Protein AF-A0A0R3Q2J3-F1 (afdb_monomer)

Structure (mmCIF, N/CA/C/O backbone):
data_AF-A0A0R3Q2J3-F1
#
_entry.id   AF-A0A0R3Q2J3-F1
#
loop_
_atom_site.group_PDB
_atom_site.id
_atom_site.type_symbol
_atom_site.label_atom_id
_atom_site.label_alt_id
_atom_site.label_comp_id
_atom_site.label_asym_id
_atom_site.label_entity_id
_atom_site.label_seq_id
_atom_site.pdbx_PDB_ins_code
_atom_site.Cartn_x
_atom_site.Cartn_y
_atom_site.Cartn_z
_atom_site.occupancy
_atom_site.B_iso_or_equiv
_atom_site.auth_seq_id
_atom_site.auth_comp_id
_atom_site.auth_asym_id
_atom_site.auth_atom_id
_atom_site.pdbx_PDB_model_num
ATOM 1 N N . MET A 1 1 ? -1.752 -4.015 -33.781 1.00 45.50 1 MET A N 1
ATOM 2 C CA . MET A 1 1 ? -0.570 -3.135 -33.613 1.00 45.50 1 MET A CA 1
ATOM 3 C C . MET A 1 1 ? 0.779 -3.892 -33.637 1.00 45.50 1 MET A C 1
ATOM 5 O O . MET A 1 1 ? 1.732 -3.434 -33.033 1.00 45.50 1 MET A O 1
ATOM 9 N N . LYS A 1 2 ? 0.906 -5.035 -34.347 1.00 39.00 2 LYS A N 1
ATOM 10 C CA . LYS A 1 2 ? 2.147 -5.854 -34.405 1.00 39.00 2 LYS A CA 1
ATOM 11 C C . LYS A 1 2 ? 2.898 -5.801 -35.753 1.00 39.00 2 LYS A C 1
ATOM 13 O O . LYS A 1 2 ? 3.851 -6.541 -35.945 1.00 39.00 2 LYS A O 1
ATOM 18 N N . ARG A 1 3 ? 2.473 -4.953 -36.701 1.00 35.41 3 ARG A N 1
ATOM 19 C CA . ARG A 1 3 ? 3.053 -4.907 -38.062 1.00 35.41 3 ARG A CA 1
ATOM 20 C C . ARG A 1 3 ? 4.210 -3.915 -38.249 1.00 35.41 3 ARG A C 1
ATOM 22 O O . ARG A 1 3 ? 4.940 -4.073 -39.214 1.00 35.41 3 ARG A O 1
ATOM 29 N N . SER A 1 4 ? 4.409 -2.942 -37.353 1.00 43.34 4 SER A N 1
ATOM 30 C CA . SER A 1 4 ? 5.401 -1.873 -37.588 1.00 43.34 4 SER A CA 1
ATOM 31 C C . SER A 1 4 ? 6.849 -2.311 -37.337 1.00 43.34 4 SER A C 1
ATOM 33 O O . SER A 1 4 ? 7.720 -2.028 -38.151 1.00 43.34 4 SER A O 1
ATOM 35 N N . TYR A 1 5 ? 7.114 -3.061 -36.262 1.00 49.06 5 TYR A N 1
ATOM 36 C CA . TYR A 1 5 ? 8.485 -3.436 -35.879 1.00 49.06 5 TYR A CA 1
ATOM 37 C C . TYR A 1 5 ? 9.162 -4.377 -36.886 1.00 49.06 5 TYR A C 1
ATOM 39 O O . TYR A 1 5 ? 10.339 -4.220 -37.185 1.00 49.06 5 TYR A O 1
ATOM 47 N N . HIS A 1 6 ? 8.402 -5.298 -37.485 1.00 44.41 6 HIS A N 1
ATOM 48 C CA . HIS A 1 6 ? 8.947 -6.259 -38.447 1.00 44.41 6 HIS A CA 1
ATOM 49 C C . HIS A 1 6 ? 9.329 -5.617 -39.792 1.00 44.41 6 HIS A C 1
ATOM 51 O O . HIS A 1 6 ? 10.211 -6.117 -40.480 1.00 44.41 6 HIS A O 1
ATOM 57 N N . SER A 1 7 ? 8.702 -4.498 -40.174 1.00 49.00 7 SER A N 1
ATOM 58 C CA . SER A 1 7 ? 9.074 -3.772 -41.395 1.00 49.00 7 SER A CA 1
ATOM 59 C C . SER A 1 7 ? 10.344 -2.937 -41.215 1.00 49.00 7 SER A C 1
ATOM 61 O O . SER A 1 7 ? 11.139 -2.866 -42.146 1.00 49.00 7 SER A O 1
ATOM 63 N N . HIS A 1 8 ? 10.582 -2.351 -40.037 1.00 54.22 8 HIS A N 1
ATOM 64 C CA . HIS A 1 8 ? 11.779 -1.534 -39.797 1.00 54.22 8 HIS A CA 1
ATOM 65 C C . HIS A 1 8 ? 13.078 -2.356 -39.747 1.00 54.22 8 HIS A C 1
ATOM 67 O O . HIS A 1 8 ? 14.076 -1.909 -40.309 1.00 54.22 8 HIS A O 1
ATOM 73 N N . ASP A 1 9 ? 13.065 -3.565 -39.173 1.00 57.84 9 ASP A N 1
ATOM 74 C CA . ASP A 1 9 ? 14.238 -4.459 -39.183 1.00 57.84 9 ASP A CA 1
ATOM 75 C C . ASP A 1 9 ? 14.589 -4.940 -40.600 1.00 57.84 9 ASP A C 1
ATOM 77 O O . ASP A 1 9 ? 15.758 -4.963 -40.980 1.00 57.84 9 ASP A O 1
ATOM 81 N N . VAL A 1 10 ? 13.584 -5.251 -41.430 1.00 61.72 10 VAL A N 1
ATOM 82 C CA . VAL A 1 10 ? 13.810 -5.621 -42.839 1.00 61.72 10 VAL A CA 1
ATOM 83 C C . VAL A 1 10 ? 14.420 -4.451 -43.614 1.00 61.72 10 VAL A C 1
ATOM 85 O O . VAL A 1 10 ? 15.360 -4.645 -44.381 1.00 61.72 10 VAL A O 1
ATOM 88 N N . PHE A 1 11 ? 13.941 -3.225 -43.383 1.00 64.12 11 PHE A N 1
ATOM 89 C CA . PHE A 1 11 ? 14.524 -2.029 -43.994 1.00 64.12 11 PHE A CA 1
ATOM 90 C C . PHE A 1 11 ? 15.962 -1.769 -43.524 1.00 64.12 11 PHE A C 1
ATOM 92 O O . PHE A 1 11 ? 16.795 -1.411 -44.354 1.00 64.12 11 PHE A O 1
ATOM 99 N N . ALA A 1 12 ? 16.274 -1.983 -42.242 1.00 66.44 12 ALA A N 1
ATOM 100 C CA . ALA A 1 12 ? 17.618 -1.802 -41.692 1.00 66.44 12 ALA A CA 1
ATOM 101 C C . ALA A 1 12 ? 18.628 -2.798 -42.284 1.00 66.44 12 ALA A C 1
ATOM 103 O O . ALA A 1 12 ? 19.694 -2.384 -42.735 1.00 66.44 12 ALA A O 1
ATOM 104 N N . VAL A 1 13 ? 18.263 -4.083 -42.380 1.00 70.62 13 VAL A N 1
ATOM 105 C CA . VAL A 1 13 ? 19.108 -5.123 -42.996 1.00 70.62 13 VAL A CA 1
ATOM 106 C C . VAL A 1 13 ? 19.331 -4.844 -44.486 1.00 70.62 13 VAL A C 1
ATOM 108 O O . VAL A 1 13 ? 20.448 -4.968 -44.987 1.00 70.62 13 VAL A O 1
ATOM 111 N N . VAL A 1 14 ? 18.297 -4.401 -45.210 1.00 76.06 14 VAL A N 1
ATOM 112 C CA . VAL A 1 14 ? 18.428 -3.991 -46.621 1.00 76.06 14 VAL A CA 1
ATOM 113 C C . VAL A 1 14 ? 19.358 -2.780 -46.768 1.00 76.06 14 VAL A C 1
ATOM 115 O O . VAL A 1 14 ? 20.135 -2.717 -47.722 1.00 76.06 14 VAL A O 1
ATOM 118 N N . TYR A 1 15 ? 19.320 -1.835 -45.824 1.00 76.69 15 TYR A N 1
ATOM 119 C CA . TYR A 1 15 ? 20.197 -0.662 -45.821 1.00 76.69 15 TYR A CA 1
ATOM 120 C C . TYR A 1 15 ? 21.656 -1.016 -45.497 1.00 76.69 15 TYR A C 1
ATOM 122 O O . TYR A 1 15 ? 22.560 -0.506 -46.156 1.00 76.69 15 TYR A O 1
ATOM 130 N N . GLU A 1 16 ? 21.894 -1.928 -44.548 1.00 76.62 16 GLU A N 1
ATOM 131 C CA . GLU A 1 16 ? 23.229 -2.464 -44.238 1.00 76.62 16 GLU A CA 1
ATOM 132 C C . GLU A 1 16 ? 23.839 -3.166 -45.453 1.00 76.62 16 GLU A C 1
ATOM 134 O O . GLU A 1 16 ? 24.967 -2.869 -45.844 1.00 76.62 16 GLU A O 1
ATOM 139 N N . LEU A 1 17 ? 23.072 -4.038 -46.113 1.00 82.25 17 LEU A N 1
ATOM 140 C CA . LEU A 1 17 ? 23.510 -4.730 -47.327 1.00 82.25 17 LEU A CA 1
ATOM 141 C C . LEU A 1 17 ? 23.799 -3.757 -48.475 1.00 82.25 17 LEU A C 1
ATOM 143 O O . LEU A 1 17 ? 24.757 -3.949 -49.227 1.00 82.25 17 LEU A O 1
ATOM 147 N N . ARG A 1 18 ? 23.005 -2.688 -48.599 1.00 83.25 18 ARG A N 1
ATOM 148 C CA . ARG A 1 18 ? 23.238 -1.626 -49.582 1.00 83.25 18 ARG A CA 1
ATOM 149 C C . ARG A 1 18 ? 24.525 -0.859 -49.286 1.00 83.25 18 ARG A C 1
ATOM 151 O O . ARG A 1 18 ? 25.317 -0.660 -50.198 1.00 83.25 18 ARG A O 1
ATOM 158 N N . LEU A 1 19 ? 24.777 -0.507 -48.027 1.00 84.19 19 LEU A N 1
ATOM 159 C CA . LEU A 1 19 ? 26.005 0.178 -47.623 1.00 84.19 19 LEU A CA 1
ATOM 160 C C . LEU A 1 19 ? 27.244 -0.698 -47.865 1.00 84.19 19 LEU A C 1
ATOM 162 O O . LEU A 1 19 ? 28.257 -0.204 -48.356 1.00 84.19 19 LEU A O 1
ATOM 166 N N . ILE A 1 20 ? 27.155 -2.002 -47.578 1.00 85.88 20 ILE A N 1
ATOM 167 C CA . ILE A 1 20 ? 28.218 -2.980 -47.859 1.00 85.88 20 ILE A CA 1
ATOM 168 C C . ILE A 1 20 ? 28.486 -3.065 -49.367 1.00 85.88 20 ILE A C 1
ATOM 170 O O . ILE A 1 20 ? 29.644 -3.051 -49.783 1.00 85.88 20 ILE A O 1
ATOM 174 N N . ARG A 1 21 ? 27.430 -3.092 -50.190 1.00 85.94 21 ARG A N 1
ATOM 175 C CA . ARG A 1 21 ? 27.533 -3.093 -51.655 1.00 85.94 21 ARG A CA 1
ATOM 176 C C . ARG A 1 21 ? 28.184 -1.816 -52.187 1.00 85.94 21 ARG A C 1
ATOM 178 O O . ARG A 1 21 ? 29.100 -1.908 -52.998 1.00 85.94 21 ARG A O 1
ATOM 185 N N . ASP A 1 22 ? 27.757 -0.652 -51.710 1.00 84.44 22 ASP A N 1
ATOM 186 C CA . ASP A 1 22 ? 28.301 0.647 -52.126 1.00 84.44 22 ASP A CA 1
ATOM 187 C C . ASP A 1 22 ? 29.772 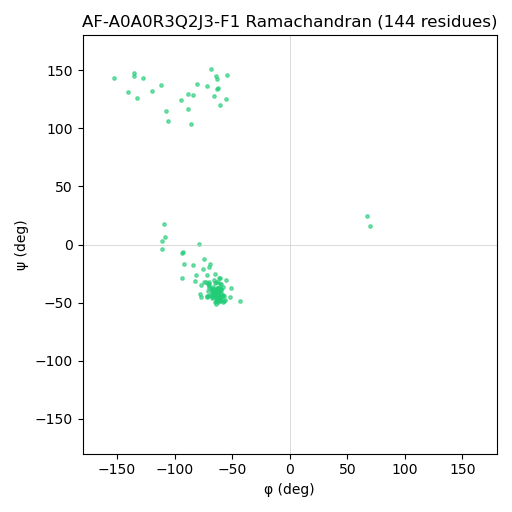0.794 -51.684 1.00 84.44 22 ASP A C 1
ATOM 189 O O . ASP A 1 22 ? 30.601 1.380 -52.380 1.00 84.44 22 ASP A O 1
ATOM 193 N N . CYS A 1 23 ? 30.145 0.170 -5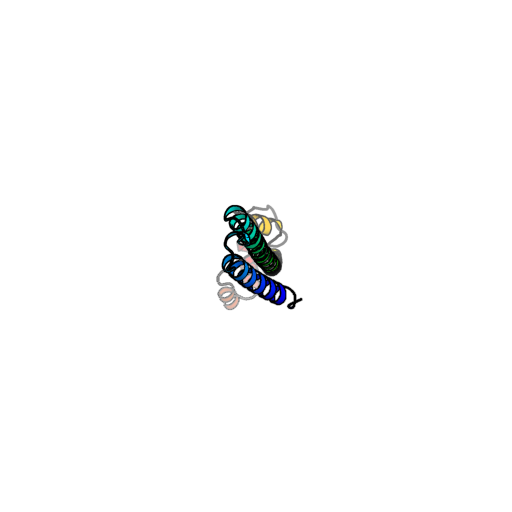0.563 1.00 86.06 23 CYS A N 1
ATOM 194 C CA . CYS A 1 23 ? 31.533 0.060 -50.126 1.00 86.06 23 CYS A CA 1
ATOM 195 C C . CYS A 1 23 ? 32.359 -0.963 -50.926 1.00 86.06 23 CYS A C 1
ATOM 197 O O . CYS A 1 23 ? 33.579 -0.951 -50.786 1.00 86.06 23 CYS A O 1
ATOM 199 N N . TRP A 1 24 ? 31.773 -1.837 -51.746 1.00 89.56 24 TRP A N 1
ATOM 200 C CA . TRP A 1 24 ? 32.486 -2.863 -52.531 1.00 89.56 24 TRP A CA 1
ATOM 201 C C . TRP A 1 24 ? 32.501 -2.558 -54.044 1.00 89.56 24 TRP A C 1
ATOM 203 O O . TRP A 1 24 ? 32.758 -3.431 -54.864 1.00 89.56 24 TRP A O 1
ATOM 213 N N . VAL A 1 25 ? 32.231 -1.319 -54.458 1.00 89.25 25 VAL A N 1
ATOM 214 C CA . VAL A 1 25 ? 32.249 -0.947 -55.884 1.00 8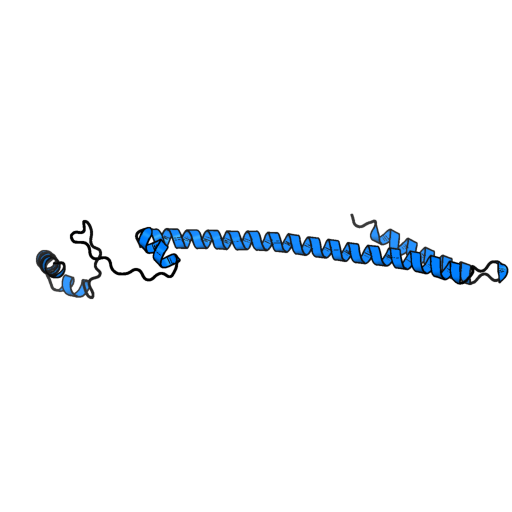9.25 25 VAL A CA 1
ATOM 215 C C . VAL A 1 25 ? 33.659 -1.104 -56.481 1.00 89.25 25 VAL A C 1
ATOM 217 O O . VAL A 1 25 ? 34.643 -0.664 -55.888 1.00 89.25 25 VAL A O 1
ATOM 220 N N . GLU A 1 26 ? 33.760 -1.720 -57.669 1.00 83.12 26 GLU A N 1
ATOM 221 C CA . GLU A 1 26 ? 35.037 -2.019 -58.351 1.00 83.12 26 GLU A CA 1
ATOM 222 C C . GLU A 1 26 ? 35.853 -0.764 -58.689 1.00 83.12 26 GLU A C 1
ATOM 224 O O . GLU A 1 26 ? 37.082 -0.804 -58.747 1.00 83.12 26 GLU A O 1
ATOM 229 N N . ARG A 1 27 ? 35.173 0.366 -58.903 1.00 85.44 27 ARG A N 1
ATOM 230 C CA . ARG A 1 27 ? 35.788 1.663 -59.188 1.00 85.44 27 ARG A CA 1
ATOM 231 C C . ARG A 1 27 ? 36.089 2.412 -57.885 1.00 85.44 27 ARG A C 1
ATOM 233 O O . ARG A 1 27 ? 35.151 2.835 -57.207 1.00 85.44 27 ARG A O 1
ATOM 240 N N . PRO A 1 28 ? 37.367 2.687 -57.558 1.00 81.06 28 PRO A N 1
ATOM 241 C CA . PRO A 1 28 ? 37.733 3.355 -56.305 1.00 81.06 28 PRO A CA 1
ATOM 242 C C . PRO A 1 28 ? 37.137 4.758 -56.135 1.00 81.06 28 PRO A C 1
ATOM 244 O O . PRO A 1 28 ? 36.899 5.187 -55.011 1.00 81.06 28 PRO A O 1
ATOM 247 N N . SER A 1 29 ? 36.888 5.467 -57.238 1.00 82.56 29 SER A N 1
ATOM 248 C CA . SER A 1 29 ? 36.322 6.822 -57.250 1.00 82.56 29 SER A CA 1
ATOM 249 C C . SER A 1 29 ? 34.824 6.872 -56.946 1.00 82.56 29 SER A C 1
ATOM 251 O O . SER A 1 29 ? 34.317 7.926 -56.583 1.00 82.56 29 SER A O 1
ATOM 253 N N . GLU A 1 30 ? 34.113 5.758 -57.120 1.00 84.12 30 GLU A N 1
ATOM 254 C CA . GLU A 1 30 ? 32.668 5.654 -56.875 1.00 84.12 30 GLU A CA 1
ATOM 255 C C . GLU A 1 30 ? 32.364 5.172 -55.446 1.00 84.12 30 GLU A C 1
ATOM 257 O O . GLU A 1 30 ? 31.212 5.168 -55.014 1.00 84.12 30 GLU A O 1
ATOM 262 N N . ARG A 1 31 ? 33.403 4.797 -54.687 1.00 88.12 31 ARG A N 1
ATOM 263 C CA . ARG A 1 31 ? 33.284 4.359 -53.297 1.00 88.12 31 ARG A CA 1
ATOM 264 C C . ARG A 1 31 ? 32.946 5.550 -52.389 1.00 88.12 31 ARG A C 1
ATOM 266 O O . ARG A 1 31 ? 33.594 6.593 -52.488 1.00 88.12 31 ARG A O 1
ATOM 273 N N . PRO A 1 32 ? 32.003 5.407 -51.443 1.00 85.44 32 PRO A N 1
ATOM 274 C CA . PRO A 1 32 ? 31.730 6.454 -50.471 1.00 85.44 32 PRO A CA 1
ATOM 275 C C . PRO A 1 32 ? 32.952 6.719 -49.582 1.00 85.44 32 PRO A C 1
ATOM 277 O O . PRO A 1 32 ? 33.660 5.804 -49.154 1.00 85.44 32 PRO A O 1
ATOM 280 N N . THR A 1 33 ? 33.177 7.991 -49.254 1.00 88.06 33 THR A N 1
ATOM 281 C CA . THR A 1 33 ? 34.234 8.398 -48.323 1.00 88.06 33 THR A CA 1
ATOM 282 C C . THR A 1 33 ? 33.960 7.846 -46.924 1.00 88.06 33 THR A C 1
ATOM 284 O O . THR A 1 33 ? 32.820 7.835 -46.458 1.00 88.06 33 THR A O 1
ATOM 287 N N . ILE A 1 34 ? 35.013 7.476 -46.189 1.00 85.38 34 ILE A N 1
ATOM 288 C CA . ILE A 1 34 ? 34.903 6.914 -44.831 1.00 85.38 34 ILE A CA 1
ATOM 289 C C . ILE A 1 34 ? 34.115 7.804 -43.851 1.00 85.38 34 ILE A C 1
ATOM 291 O O . ILE A 1 34 ? 33.452 7.298 -42.949 1.00 85.38 34 ILE A O 1
ATOM 295 N N . GLY A 1 35 ? 34.146 9.129 -44.037 1.00 86.75 35 GLY A N 1
ATOM 296 C CA . GLY A 1 35 ? 33.339 10.073 -43.259 1.00 86.75 35 GLY A CA 1
ATOM 297 C C . GLY A 1 35 ? 31.835 9.931 -43.516 1.00 86.75 35 GLY A C 1
ATOM 298 O O . GLY A 1 35 ? 31.055 9.944 -42.567 1.00 86.75 35 GLY A O 1
ATOM 299 N N . ALA A 1 36 ? 31.436 9.715 -44.774 1.00 83.75 36 ALA A N 1
ATOM 300 C CA . ALA A 1 36 ? 30.042 9.483 -45.146 1.00 83.75 36 ALA A CA 1
ATOM 301 C C . ALA A 1 36 ? 29.544 8.150 -44.574 1.00 83.75 36 ALA A C 1
ATOM 303 O O . ALA A 1 36 ? 28.493 8.115 -43.943 1.00 83.75 36 ALA A O 1
ATOM 304 N N . VAL A 1 37 ? 30.346 7.082 -44.690 1.00 86.69 37 VAL A N 1
ATOM 305 C CA . VAL A 1 37 ? 30.032 5.760 -44.114 1.00 86.69 37 VAL A CA 1
ATOM 306 C C . VAL A 1 37 ? 29.849 5.844 -42.596 1.00 86.69 37 VAL A C 1
ATOM 308 O O . VAL A 1 37 ? 28.883 5.305 -42.064 1.00 86.69 37 VAL A O 1
ATOM 311 N N . LYS A 1 38 ? 30.729 6.569 -41.890 1.00 86.00 38 LYS A N 1
ATOM 312 C CA . LYS A 1 38 ? 30.593 6.791 -40.441 1.00 86.00 38 LYS A CA 1
ATOM 313 C C . LYS A 1 38 ? 29.328 7.569 -40.081 1.00 86.00 38 LYS A C 1
ATOM 315 O O . LYS A 1 38 ? 28.707 7.238 -39.078 1.00 86.00 38 LYS A O 1
ATOM 320 N N . SER A 1 39 ? 28.951 8.574 -40.873 1.00 84.62 39 SER A N 1
ATOM 321 C CA . SER A 1 39 ? 27.704 9.320 -40.658 1.00 84.62 39 SER A CA 1
ATOM 322 C C . SER A 1 39 ? 26.487 8.414 -40.839 1.00 84.62 39 SER A C 1
ATOM 324 O O . SER A 1 39 ? 25.689 8.281 -39.921 1.00 84.62 39 SER A O 1
ATOM 326 N N . LEU A 1 40 ? 26.416 7.697 -41.964 1.00 81.62 40 LEU A N 1
ATOM 327 C CA . LEU A 1 40 ? 25.338 6.756 -42.284 1.00 81.62 40 LEU A CA 1
ATOM 328 C C . LEU A 1 40 ? 25.181 5.669 -41.207 1.00 81.62 40 LEU A C 1
ATOM 330 O O . LEU A 1 40 ? 24.073 5.382 -40.759 1.00 81.62 40 LEU A O 1
ATOM 334 N N . MET A 1 41 ? 26.294 5.102 -40.735 1.00 81.31 41 MET A N 1
ATOM 335 C CA . MET A 1 41 ? 26.287 4.080 -39.686 1.00 81.31 41 MET A CA 1
ATOM 336 C C . MET A 1 41 ? 25.899 4.648 -38.313 1.00 81.31 41 MET A C 1
ATOM 338 O O . MET A 1 41 ? 25.280 3.951 -37.505 1.00 81.31 41 MET A O 1
ATOM 342 N N . LYS A 1 42 ? 26.246 5.908 -38.029 1.00 81.81 42 LYS A N 1
ATOM 343 C CA . LYS A 1 42 ? 25.835 6.603 -36.804 1.00 81.81 42 LYS A CA 1
ATOM 344 C C . LYS A 1 42 ? 24.330 6.858 -36.805 1.00 81.81 42 LYS A C 1
ATOM 346 O O . LYS A 1 42 ? 23.676 6.526 -35.822 1.00 81.81 42 LYS A O 1
ATOM 351 N N . ASP A 1 43 ? 23.786 7.345 -37.915 1.00 76.19 43 ASP A N 1
ATOM 352 C CA . ASP A 1 43 ? 22.356 7.632 -38.063 1.00 76.19 43 ASP A CA 1
ATOM 353 C C . ASP A 1 43 ? 21.509 6.356 -37.897 1.00 76.19 43 ASP A C 1
ATOM 355 O O . ASP A 1 43 ? 20.495 6.354 -37.195 1.00 76.19 43 ASP A O 1
ATOM 359 N N . MET A 1 44 ? 21.980 5.231 -38.445 1.00 71.88 44 MET A N 1
ATOM 360 C CA . MET A 1 44 ? 21.348 3.917 -38.270 1.00 71.88 44 MET A CA 1
ATOM 361 C C . MET A 1 44 ? 21.392 3.413 -36.818 1.00 71.88 44 MET A C 1
ATOM 363 O O . MET A 1 44 ? 20.394 2.900 -36.308 1.00 71.88 44 MET A O 1
ATOM 367 N N . ASN A 1 45 ? 22.524 3.571 -36.127 1.00 72.44 45 ASN A N 1
ATOM 368 C CA . ASN A 1 45 ? 22.656 3.143 -34.731 1.00 72.44 45 ASN A CA 1
ATOM 369 C C . ASN A 1 45 ? 21.844 4.022 -33.767 1.00 72.44 45 ASN A C 1
ATOM 371 O O . ASN A 1 45 ? 21.267 3.500 -32.814 1.00 72.44 45 ASN A O 1
ATOM 375 N N . THR A 1 46 ? 21.737 5.327 -34.026 1.00 74.19 46 THR A N 1
ATOM 376 C CA . THR A 1 46 ? 20.890 6.242 -33.245 1.00 74.19 46 THR A CA 1
ATOM 377 C C . THR A 1 46 ? 19.401 5.925 -33.413 1.00 74.19 46 THR A C 1
ATOM 379 O O . THR A 1 46 ? 18.650 5.927 -32.438 1.00 74.19 46 THR A O 1
ATOM 382 N N . ALA A 1 47 ? 18.957 5.566 -34.620 1.00 66.88 47 ALA A N 1
ATOM 383 C CA . ALA A 1 47 ? 17.584 5.103 -34.821 1.00 66.88 47 ALA A CA 1
ATOM 384 C C . ALA A 1 47 ? 17.294 3.809 -34.033 1.00 66.88 47 ALA A C 1
ATOM 386 O O . ALA A 1 47 ? 16.218 3.655 -33.455 1.00 66.88 47 ALA A O 1
ATOM 387 N N . ARG A 1 48 ? 18.265 2.891 -33.945 1.00 68.31 48 ARG A N 1
ATOM 388 C CA . ARG A 1 48 ? 18.140 1.656 -33.156 1.00 68.31 48 ARG A CA 1
ATOM 389 C C . ARG A 1 48 ? 18.087 1.919 -31.646 1.00 68.31 48 ARG A C 1
ATOM 391 O O . ARG A 1 48 ? 17.305 1.266 -30.958 1.00 68.31 48 ARG A O 1
ATOM 398 N N . SER A 1 49 ? 18.867 2.878 -31.132 1.00 68.38 49 SER A N 1
ATOM 399 C CA . SER A 1 49 ? 18.856 3.226 -29.703 1.00 68.38 49 SER A CA 1
ATOM 400 C C . SER A 1 49 ? 17.532 3.843 -29.257 1.00 68.38 49 SER A C 1
ATOM 402 O O . SER A 1 49 ? 17.050 3.506 -28.179 1.00 68.38 49 SER A O 1
ATOM 404 N N . ASN A 1 50 ? 16.911 4.685 -30.088 1.00 68.00 50 ASN A N 1
ATOM 405 C CA . ASN A 1 50 ? 15.625 5.306 -29.752 1.00 68.00 50 ASN A CA 1
ATOM 406 C C . ASN A 1 50 ? 14.511 4.257 -29.594 1.00 68.00 50 ASN A C 1
ATOM 408 O O . ASN A 1 50 ? 13.786 4.274 -28.607 1.00 68.00 50 ASN A O 1
ATOM 412 N N . ASN A 1 51 ? 14.464 3.256 -30.477 1.00 77.56 51 ASN A N 1
ATOM 413 C CA . ASN A 1 51 ? 13.481 2.170 -30.390 1.00 77.56 51 ASN A CA 1
ATOM 414 C C . ASN A 1 51 ? 13.626 1.301 -29.124 1.00 77.56 51 ASN A C 1
ATOM 416 O O . ASN A 1 51 ? 12.631 0.787 -28.612 1.00 77.56 51 ASN A O 1
ATOM 420 N N . LEU A 1 52 ? 14.852 1.117 -28.615 1.00 83.75 52 LEU A N 1
ATOM 421 C CA . LEU A 1 52 ? 15.088 0.376 -27.372 1.00 83.75 52 LEU A CA 1
ATOM 422 C C . LEU A 1 52 ? 14.614 1.167 -26.151 1.00 83.75 52 LEU A C 1
ATOM 424 O O . LEU A 1 52 ? 13.965 0.601 -25.274 1.00 83.75 52 LEU A O 1
ATOM 428 N N . ILE A 1 53 ? 14.937 2.460 -26.093 1.00 86.56 53 ILE A N 1
ATOM 429 C CA . ILE A 1 53 ? 14.520 3.319 -24.983 1.00 86.56 53 ILE A CA 1
ATOM 430 C C . ILE A 1 53 ? 12.996 3.425 -24.936 1.00 86.56 53 ILE A C 1
ATOM 432 O O . ILE A 1 53 ? 12.430 3.262 -23.860 1.00 86.56 53 ILE A O 1
ATOM 436 N N . ASP A 1 54 ? 12.328 3.566 -26.082 1.00 84.06 54 ASP A N 1
ATOM 437 C CA . ASP A 1 54 ? 10.862 3.584 -26.155 1.00 84.06 54 ASP A CA 1
ATOM 438 C C . ASP A 1 54 ? 10.239 2.258 -25.691 1.00 84.06 54 ASP A C 1
ATOM 440 O O . ASP A 1 54 ? 9.229 2.250 -24.985 1.00 84.06 54 ASP A O 1
ATOM 444 N N . TYR A 1 55 ? 10.854 1.120 -26.037 1.00 87.62 55 TYR A N 1
ATOM 445 C CA . TYR A 1 55 ? 10.413 -0.189 -25.551 1.00 87.62 55 TYR A CA 1
ATOM 446 C C . TYR A 1 55 ? 10.547 -0.304 -24.030 1.00 87.62 55 TYR A C 1
ATOM 448 O O . TYR A 1 55 ? 9.600 -0.718 -23.361 1.00 87.62 55 TYR A O 1
ATOM 456 N N . VAL A 1 56 ? 11.703 0.078 -23.478 1.00 91.94 56 VAL A N 1
ATOM 457 C CA . VAL A 1 56 ? 11.944 0.052 -22.029 1.00 91.94 56 VAL A CA 1
ATOM 458 C C . VAL A 1 56 ? 11.005 1.020 -21.315 1.00 91.94 56 VAL A C 1
ATOM 460 O O . VAL A 1 56 ? 10.453 0.663 -20.280 1.00 91.94 56 VAL A O 1
ATOM 463 N N . PHE A 1 57 ? 10.755 2.200 -21.879 1.00 91.69 57 PHE A N 1
ATOM 464 C CA . PHE A 1 57 ? 9.820 3.172 -21.325 1.00 91.69 57 PHE A CA 1
ATOM 465 C C . PHE A 1 57 ? 8.395 2.617 -21.287 1.00 91.69 57 PHE A C 1
ATOM 467 O O . PHE A 1 57 ? 7.772 2.601 -20.230 1.00 91.69 57 PHE A O 1
ATOM 474 N N . ASN A 1 58 ? 7.906 2.063 -22.400 1.00 88.81 58 ASN A N 1
ATOM 475 C CA . ASN A 1 58 ? 6.572 1.470 -22.443 1.00 88.81 58 ASN A CA 1
ATOM 476 C C . ASN A 1 58 ? 6.449 0.239 -21.534 1.00 88.81 58 ASN A C 1
ATOM 478 O O . ASN A 1 58 ? 5.390 -0.023 -20.968 1.00 88.81 58 ASN A O 1
ATOM 482 N N . MET A 1 59 ? 7.529 -0.524 -21.381 1.00 91.12 59 MET A N 1
ATOM 483 C CA . MET A 1 59 ? 7.591 -1.629 -20.436 1.00 91.12 59 MET A CA 1
ATOM 484 C C . MET A 1 59 ? 7.476 -1.120 -18.991 1.00 91.12 59 MET A C 1
ATOM 486 O O . MET A 1 59 ? 6.656 -1.636 -18.237 1.00 91.12 59 MET A O 1
ATOM 490 N N . LEU A 1 60 ? 8.259 -0.105 -18.611 1.00 95.62 60 LEU A N 1
ATOM 491 C CA . LEU A 1 60 ? 8.231 0.493 -17.273 1.00 95.62 60 LEU A CA 1
ATOM 492 C C . LEU A 1 60 ? 6.873 1.117 -16.950 1.00 95.62 60 LEU A C 1
ATOM 494 O O . LEU A 1 60 ? 6.361 0.913 -15.857 1.00 95.62 60 LEU A O 1
ATOM 498 N N . GLU A 1 61 ? 6.270 1.814 -17.908 1.00 92.94 61 GLU A N 1
ATOM 499 C CA . GLU A 1 61 ? 4.943 2.417 -17.774 1.00 92.94 61 GLU A CA 1
ATOM 500 C C . GLU A 1 61 ? 3.868 1.358 -17.493 1.00 92.94 61 GLU A C 1
ATOM 502 O O . GLU A 1 61 ? 3.061 1.511 -16.576 1.00 92.94 61 GLU A O 1
ATOM 507 N N . ARG A 1 62 ? 3.899 0.226 -18.209 1.00 92.50 62 ARG A N 1
ATOM 508 C CA . ARG A 1 62 ? 2.982 -0.894 -17.947 1.00 92.50 62 ARG A CA 1
ATOM 509 C C . ARG A 1 62 ? 3.208 -1.528 -16.581 1.00 92.50 62 ARG A C 1
ATOM 511 O O . ARG A 1 62 ? 2.234 -1.861 -15.910 1.00 92.50 62 ARG A O 1
ATOM 518 N N . TYR A 1 63 ? 4.465 -1.710 -16.175 1.00 93.81 63 TYR A N 1
ATOM 519 C CA . TYR A 1 63 ? 4.770 -2.244 -14.847 1.00 93.81 63 TYR A CA 1
ATOM 520 C C . TYR A 1 63 ? 4.287 -1.301 -13.744 1.00 93.81 63 TYR A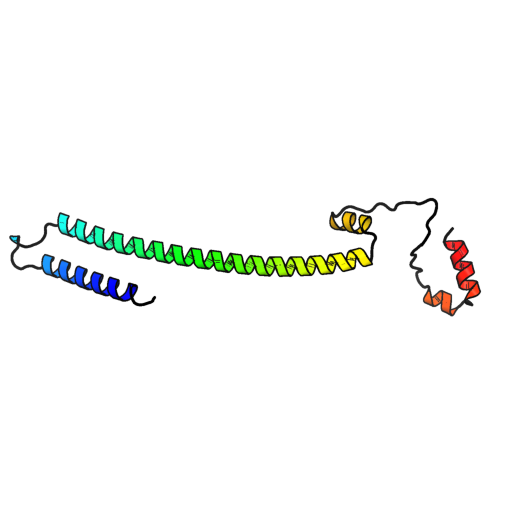 C 1
ATOM 522 O O . TYR A 1 63 ? 3.664 -1.774 -12.800 1.00 93.81 63 TYR A O 1
ATOM 530 N N . ALA A 1 64 ? 4.512 0.008 -13.886 1.00 94.38 64 ALA A N 1
ATOM 531 C CA . ALA A 1 64 ? 4.036 1.011 -12.937 1.00 94.38 64 ALA A CA 1
ATOM 532 C C . ALA A 1 64 ? 2.505 0.994 -12.826 1.00 94.38 64 ALA A C 1
ATOM 534 O O . ALA A 1 64 ? 1.982 0.867 -11.726 1.00 94.38 64 ALA A O 1
ATOM 535 N N . SER A 1 65 ? 1.794 1.001 -13.958 1.00 94.31 65 SER A N 1
ATOM 536 C CA . SER A 1 65 ? 0.327 0.942 -13.980 1.00 94.31 65 SER A CA 1
ATOM 537 C C . SER A 1 65 ? -0.225 -0.340 -13.351 1.00 94.31 65 SER A C 1
ATOM 539 O O . SER A 1 65 ? -1.154 -0.276 -12.554 1.00 94.31 65 SER A O 1
ATOM 541 N N . THR A 1 66 ? 0.357 -1.501 -13.666 1.00 94.00 66 THR A N 1
ATOM 542 C CA . THR A 1 66 ? -0.087 -2.781 -13.082 1.00 94.00 66 THR A CA 1
ATOM 543 C C . THR A 1 66 ? 0.144 -2.805 -11.569 1.00 94.00 66 THR A C 1
ATOM 545 O O . THR A 1 66 ? -0.706 -3.269 -10.814 1.00 94.00 66 THR A O 1
ATOM 548 N N . LEU A 1 67 ? 1.291 -2.288 -11.120 1.00 94.56 67 LEU A N 1
ATOM 549 C CA . LEU A 1 67 ? 1.632 -2.224 -9.703 1.00 94.56 67 LEU A CA 1
ATOM 550 C C . LEU A 1 67 ? 0.704 -1.271 -8.941 1.00 94.56 67 LEU A C 1
ATOM 552 O O . LEU A 1 67 ? 0.290 -1.582 -7.829 1.00 94.56 67 LEU A O 1
ATOM 556 N N . GLU A 1 68 ? 0.361 -0.124 -9.528 1.00 94.69 68 GLU A N 1
ATOM 557 C CA . GLU A 1 68 ? -0.605 0.810 -8.946 1.00 94.69 68 GLU A CA 1
ATOM 558 C C . GLU A 1 68 ? -1.981 0.161 -8.770 1.00 94.69 68 GLU A C 1
ATOM 560 O O . GLU A 1 68 ? -2.568 0.269 -7.694 1.00 94.69 68 GLU A O 1
ATOM 565 N N . GLU A 1 69 ? -2.473 -0.564 -9.778 1.00 95.19 69 GLU A N 1
ATOM 566 C CA . GLU A 1 69 ? -3.734 -1.311 -9.678 1.00 95.19 69 GLU A CA 1
ATOM 567 C C . GLU A 1 69 ? -3.691 -2.356 -8.553 1.00 95.19 69 GLU A C 1
ATOM 569 O O . GLU A 1 69 ? -4.619 -2.442 -7.744 1.00 95.19 69 GLU A O 1
ATOM 574 N N . GLU A 1 70 ? -2.594 -3.110 -8.449 1.00 94.56 70 GLU A N 1
ATOM 575 C CA . GLU A 1 70 ? -2.410 -4.100 -7.386 1.00 94.56 70 GLU A CA 1
ATOM 576 C C . GLU A 1 70 ? -2.393 -3.443 -5.998 1.00 94.56 70 GLU A C 1
ATOM 578 O O . GLU A 1 70 ? -3.067 -3.912 -5.078 1.00 94.56 70 GLU A O 1
ATOM 583 N N . LEU A 1 71 ? -1.688 -2.319 -5.835 1.00 95.38 71 LEU A N 1
ATOM 584 C CA . LEU A 1 71 ? -1.674 -1.575 -4.575 1.00 95.38 71 LEU A CA 1
ATOM 585 C C . LEU A 1 71 ? -3.059 -1.047 -4.196 1.00 95.38 71 LEU A C 1
ATOM 587 O O . LEU A 1 71 ? -3.415 -1.084 -3.015 1.00 95.38 71 LEU A O 1
ATOM 591 N N . VAL A 1 72 ? -3.847 -0.572 -5.162 1.00 93.94 72 VAL A N 1
ATOM 592 C CA . VAL A 1 72 ? -5.210 -0.085 -4.914 1.00 93.94 72 VAL A CA 1
ATOM 593 C C . VAL A 1 72 ? -6.103 -1.212 -4.402 1.00 93.94 72 VAL A C 1
ATOM 595 O O . VAL A 1 72 ? -6.774 -1.035 -3.381 1.00 93.94 72 VAL A O 1
ATOM 598 N N . GLU A 1 73 ? -6.087 -2.381 -5.045 1.00 93.19 73 GLU A N 1
ATOM 599 C CA . GLU A 1 73 ? -6.891 -3.520 -4.587 1.00 93.19 73 GLU A CA 1
ATOM 600 C C . GLU A 1 73 ? -6.429 -4.024 -3.213 1.00 93.19 73 GLU A C 1
ATOM 602 O O . GLU A 1 73 ? -7.256 -4.203 -2.319 1.00 93.19 73 GLU A O 1
ATOM 607 N N . ARG A 1 74 ? -5.116 -4.135 -2.971 1.00 91.38 74 ARG A N 1
ATOM 608 C CA . ARG A 1 74 ? -4.585 -4.516 -1.649 1.00 91.38 74 ARG A CA 1
ATOM 609 C C . ARG A 1 74 ? -4.960 -3.517 -0.555 1.00 91.38 74 ARG A C 1
ATOM 611 O O . ARG A 1 74 ? -5.330 -3.916 0.548 1.00 91.38 74 ARG A O 1
ATOM 618 N N . THR A 1 75 ? -4.907 -2.221 -0.850 1.00 91.50 75 THR A N 1
ATOM 619 C CA . THR A 1 75 ? -5.298 -1.168 0.102 1.00 91.50 75 THR A CA 1
ATOM 620 C C . THR A 1 75 ? -6.791 -1.240 0.418 1.00 91.50 75 THR A C 1
ATOM 622 O O . THR A 1 75 ? -7.193 -1.094 1.570 1.00 91.50 75 THR A O 1
ATOM 625 N N . LYS A 1 76 ? -7.625 -1.517 -0.585 1.00 92.69 76 LYS A N 1
ATOM 626 C CA . LYS A 1 76 ? -9.073 -1.685 -0.427 1.00 92.69 76 LYS A CA 1
ATOM 627 C C . LYS A 1 76 ? -9.430 -2.918 0.407 1.00 92.69 76 LYS A C 1
ATOM 629 O O . LYS A 1 76 ? -10.302 -2.819 1.271 1.00 92.69 76 LYS A O 1
ATOM 634 N N . GLU A 1 77 ? -8.747 -4.045 0.197 1.00 88.38 77 GLU A N 1
ATOM 635 C CA . GLU A 1 77 ? -8.874 -5.241 1.043 1.00 88.38 77 GLU A CA 1
ATOM 636 C C . GLU A 1 77 ? -8.546 -4.917 2.507 1.00 88.38 77 GLU A C 1
ATOM 638 O O . GLU A 1 77 ? -9.357 -5.194 3.396 1.00 88.38 77 GLU A O 1
ATOM 643 N N . LEU A 1 78 ? -7.408 -4.252 2.745 1.00 86.75 78 LEU A N 1
ATOM 644 C CA . LEU A 1 78 ? -6.974 -3.836 4.081 1.00 86.75 78 LEU A CA 1
ATOM 645 C C . LEU A 1 78 ? -7.976 -2.889 4.751 1.00 86.75 78 LEU A C 1
ATOM 647 O O . LEU A 1 78 ? -8.339 -3.105 5.904 1.00 86.75 78 LEU A O 1
ATOM 651 N N . MET A 1 79 ? -8.482 -1.880 4.036 1.00 89.69 79 MET A N 1
ATOM 652 C CA . MET A 1 79 ? -9.502 -0.962 4.565 1.00 89.69 79 MET A CA 1
ATOM 653 C C . MET A 1 79 ? -10.794 -1.691 4.949 1.00 89.69 79 MET A C 1
ATOM 655 O O . MET A 1 79 ? -11.453 -1.347 5.933 1.00 89.69 79 MET A O 1
ATOM 659 N N . GLN A 1 80 ? -11.190 -2.703 4.175 1.00 88.06 80 GLN A N 1
ATOM 660 C CA . GLN A 1 80 ? -12.387 -3.476 4.479 1.00 88.06 80 GLN A CA 1
ATOM 661 C C . GLN A 1 80 ? -12.197 -4.372 5.708 1.00 88.06 80 GLN A C 1
ATOM 663 O O . GLN A 1 80 ? -13.151 -4.579 6.464 1.00 88.06 80 GLN A O 1
ATOM 668 N N . GLU A 1 81 ? -10.993 -4.898 5.917 1.00 79.81 81 GLU A N 1
ATOM 669 C CA . GLU A 1 81 ? -10.642 -5.664 7.109 1.00 79.81 81 GLU A CA 1
ATOM 670 C C . GLU A 1 81 ? -10.535 -4.773 8.354 1.00 79.81 81 GLU A C 1
ATOM 672 O O . GLU A 1 81 ? -11.150 -5.094 9.374 1.00 79.81 81 GLU A O 1
ATOM 677 N N . GLU A 1 82 ? -9.884 -3.608 8.249 1.00 85.75 82 GLU A N 1
ATOM 678 C CA . GLU A 1 82 ? -9.823 -2.616 9.331 1.00 85.75 82 GLU A CA 1
ATOM 679 C C . GLU A 1 82 ? -11.234 -2.212 9.769 1.00 85.75 82 GLU A C 1
ATOM 681 O O . GLU A 1 82 ? -11.571 -2.295 10.948 1.00 85.75 82 GLU A O 1
ATOM 686 N N . LYS A 1 83 ? -12.122 -1.903 8.815 1.00 86.69 83 LYS A N 1
ATOM 687 C CA . LYS A 1 83 ? -13.509 -1.530 9.116 1.00 86.69 83 LYS A CA 1
ATOM 688 C C . LYS A 1 83 ? -14.274 -2.629 9.856 1.00 86.69 83 LYS A C 1
ATOM 690 O O . LYS A 1 83 ? -15.100 -2.330 10.718 1.00 86.69 83 LYS A O 1
ATOM 695 N N . LYS A 1 84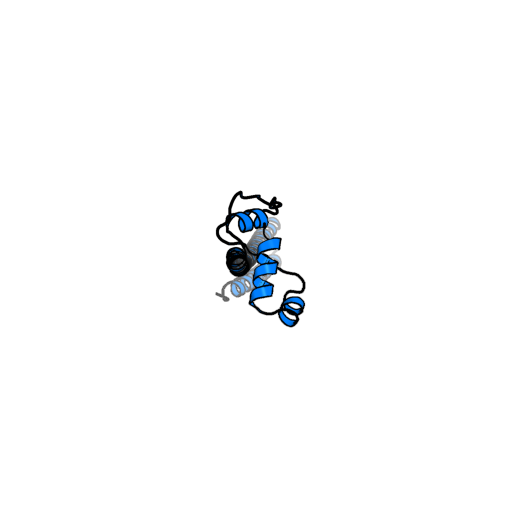 ? -14.054 -3.903 9.516 1.00 84.06 84 LYS A N 1
ATOM 696 C CA . LYS A 1 84 ? -14.689 -5.028 10.227 1.00 84.06 84 LYS A CA 1
ATOM 697 C C . LYS A 1 84 ? -14.162 -5.136 11.657 1.00 84.06 84 LYS A C 1
ATOM 699 O O . LYS A 1 84 ? -14.966 -5.335 12.568 1.00 84.06 84 LYS A O 1
ATOM 704 N N . SER A 1 85 ? -12.850 -4.982 11.832 1.00 81.56 85 SER A N 1
ATOM 705 C CA . SER A 1 85 ? -12.199 -4.966 13.143 1.00 81.56 85 SER A CA 1
ATOM 706 C C . SER A 1 85 ? -12.746 -3.833 14.017 1.00 81.56 85 SER A C 1
ATOM 708 O O . SER A 1 85 ? -13.212 -4.075 15.129 1.00 81.56 85 SER A O 1
ATOM 710 N N . ASP A 1 86 ? -12.835 -2.622 13.468 1.00 82.88 86 ASP A N 1
ATOM 711 C CA . ASP A 1 86 ? -13.358 -1.440 14.153 1.00 82.88 86 ASP A CA 1
ATOM 712 C C . ASP A 1 86 ? -14.813 -1.595 14.587 1.00 82.88 86 ASP A C 1
ATOM 714 O O . ASP A 1 86 ? -15.172 -1.280 15.720 1.00 82.88 86 ASP A O 1
ATOM 718 N N . VAL A 1 87 ? -15.676 -2.113 13.708 1.00 84.56 87 VAL A N 1
ATOM 719 C CA . VAL A 1 87 ? -17.086 -2.349 14.051 1.00 84.56 87 VAL A CA 1
ATOM 720 C C . VAL A 1 87 ? -17.207 -3.321 15.222 1.00 84.56 87 VAL A C 1
ATOM 722 O O . VAL A 1 87 ? -18.077 -3.137 16.075 1.00 84.56 87 VAL A O 1
ATOM 725 N N . LEU A 1 88 ? -16.364 -4.352 15.276 1.00 82.50 88 LEU A N 1
ATOM 726 C CA . LEU A 1 88 ? -16.357 -5.285 16.395 1.00 82.50 88 LEU A CA 1
ATOM 727 C C . LEU A 1 88 ? -15.825 -4.619 17.670 1.00 82.50 88 LEU A C 1
ATOM 729 O O . LEU A 1 88 ? -16.436 -4.766 18.726 1.00 82.50 88 LEU A O 1
ATOM 733 N N . LEU A 1 89 ? -14.750 -3.838 17.565 1.00 81.69 89 LEU A N 1
ATOM 734 C CA . LEU A 1 89 ? -14.166 -3.085 18.674 1.00 81.69 89 LEU A CA 1
ATOM 735 C C . LEU A 1 89 ? -15.202 -2.145 19.318 1.00 81.69 89 LEU A C 1
ATOM 737 O O . LEU A 1 89 ? -15.415 -2.199 20.528 1.00 81.69 89 LEU A O 1
ATOM 741 N N . TYR A 1 90 ? -15.926 -1.365 18.509 1.00 82.00 90 TYR A N 1
ATOM 742 C CA . TYR A 1 90 ? -16.976 -0.450 18.976 1.00 82.00 90 TYR A CA 1
ATOM 743 C C . TYR A 1 90 ? -18.226 -1.152 19.528 1.00 82.00 90 TYR A C 1
ATOM 745 O O . TYR A 1 90 ? -19.042 -0.513 20.190 1.00 82.00 90 TYR A O 1
ATOM 753 N N . ARG A 1 91 ? -18.419 -2.448 19.247 1.00 81.25 91 ARG A N 1
ATOM 754 C CA . ARG A 1 91 ? -19.483 -3.252 19.877 1.00 81.25 91 ARG A CA 1
ATOM 755 C C . ARG A 1 91 ? -19.090 -3.759 21.260 1.00 81.25 91 ARG A C 1
ATOM 757 O O . ARG A 1 91 ? -19.977 -4.025 22.063 1.00 81.25 91 ARG A O 1
ATOM 764 N N . MET A 1 92 ? -17.795 -3.922 21.513 1.00 82.00 92 MET A N 1
ATOM 765 C CA . MET A 1 92 ? -17.275 -4.462 22.769 1.00 82.00 92 MET A CA 1
ATOM 766 C C . MET A 1 92 ? -16.929 -3.358 23.771 1.00 82.00 92 MET A C 1
ATOM 768 O O . MET A 1 92 ? -17.001 -3.592 24.973 1.00 82.00 92 MET A O 1
ATOM 772 N N . LEU A 1 93 ? -16.558 -2.166 23.293 1.00 80.06 93 LEU A N 1
ATOM 773 C CA . LEU A 1 93 ? -16.097 -1.054 24.121 1.00 80.06 93 LEU A CA 1
ATOM 774 C C . LEU A 1 93 ? -16.746 0.274 23.693 1.00 80.06 93 LEU A C 1
ATOM 776 O O . LEU A 1 93 ? -16.990 0.478 22.500 1.00 80.06 93 LEU A O 1
ATOM 780 N N . PRO A 1 94 ? -16.987 1.211 24.633 1.00 81.81 94 PRO A N 1
ATOM 781 C CA . PRO A 1 94 ? -17.383 2.578 24.301 1.00 81.81 94 PRO A CA 1
ATOM 782 C C . PRO A 1 94 ? -16.391 3.232 23.331 1.00 81.81 94 PRO A C 1
ATOM 784 O O . PRO A 1 94 ? -15.186 2.988 23.415 1.00 81.81 94 PRO A O 1
ATOM 787 N N . LYS A 1 95 ? -16.885 4.097 22.433 1.00 79.75 95 LYS A N 1
ATOM 788 C CA . LYS A 1 95 ? -16.068 4.731 21.379 1.00 79.75 95 LYS A CA 1
ATOM 789 C C . LYS A 1 95 ? -14.803 5.404 21.911 1.00 79.75 95 LYS A C 1
ATOM 791 O O . LYS A 1 95 ? -13.735 5.176 21.361 1.00 79.75 95 LYS A O 1
ATOM 796 N N . GLU A 1 96 ? -14.918 6.154 23.002 1.00 81.81 96 GLU A N 1
ATOM 797 C CA . GLU A 1 96 ? -13.798 6.886 23.606 1.00 81.81 96 GLU A CA 1
ATOM 798 C C . GLU A 1 96 ? -12.678 5.950 24.085 1.00 81.81 96 GLU A C 1
ATOM 800 O O . GLU A 1 96 ? -11.495 6.235 23.908 1.00 81.81 96 GLU A O 1
ATOM 805 N N . VAL A 1 97 ? -13.045 4.799 24.655 1.00 82.12 97 VAL A N 1
ATOM 806 C CA . VAL A 1 97 ? -12.099 3.772 25.117 1.00 82.12 97 VAL A CA 1
ATOM 807 C C . VAL A 1 97 ? -11.463 3.065 23.921 1.00 82.12 97 VAL A C 1
ATOM 809 O O . VAL A 1 97 ? -10.249 2.877 23.880 1.00 82.12 97 VAL A O 1
ATOM 812 N N . ALA A 1 98 ? -12.271 2.711 22.921 1.00 84.56 98 ALA A N 1
ATOM 813 C CA . ALA A 1 98 ? -11.818 2.075 21.691 1.00 84.56 98 ALA A CA 1
ATOM 814 C C . ALA A 1 98 ? -10.807 2.946 20.918 1.00 84.56 98 ALA A C 1
ATOM 816 O O . ALA A 1 98 ? -9.791 2.434 20.454 1.00 84.56 98 ALA A O 1
ATOM 817 N N . GLU A 1 99 ? -11.035 4.259 20.819 1.00 84.81 99 GLU A N 1
ATOM 818 C CA . GLU A 1 99 ? -10.122 5.196 20.150 1.00 84.81 99 GLU A CA 1
ATOM 819 C C . GLU A 1 99 ? -8.795 5.361 20.900 1.00 84.81 99 GLU A C 1
ATOM 821 O O . GLU A 1 99 ? -7.732 5.283 20.279 1.00 84.81 99 GLU A O 1
ATOM 826 N N . LYS A 1 100 ? -8.835 5.505 22.234 1.00 83.75 100 LYS A N 1
ATOM 827 C CA . LYS A 1 100 ? -7.624 5.532 23.076 1.00 83.75 100 LYS A CA 1
ATOM 828 C C . LYS A 1 100 ? -6.796 4.251 22.893 1.00 83.75 100 LYS A C 1
ATOM 830 O O . LYS A 1 100 ? -5.583 4.326 22.699 1.00 83.75 100 LYS A O 1
ATOM 835 N N . LEU A 1 101 ? -7.449 3.085 22.856 1.00 82.81 101 LEU A N 1
ATOM 836 C CA . LEU A 1 101 ? -6.783 1.799 22.618 1.00 82.81 101 LEU A CA 1
ATOM 837 C C . LEU A 1 101 ? -6.225 1.668 21.192 1.00 82.81 101 LEU A C 1
ATOM 839 O O . LEU A 1 101 ? -5.108 1.178 21.035 1.00 82.81 101 LEU A O 1
ATOM 843 N N . LYS A 1 102 ? -6.937 2.144 20.157 1.00 81.38 102 LYS A N 1
ATOM 844 C CA . LYS A 1 102 ? -6.421 2.188 18.771 1.00 81.38 102 LYS A CA 1
ATOM 845 C C . LYS A 1 102 ? -5.152 3.040 18.655 1.00 81.38 102 LYS A C 1
ATOM 847 O O . LYS A 1 102 ? -4.271 2.709 17.869 1.00 81.38 102 LYS A O 1
ATOM 852 N N . LEU A 1 103 ? -5.042 4.105 19.450 1.00 85.31 103 LEU A N 1
ATOM 853 C CA . LEU A 1 103 ? -3.860 4.974 19.527 1.00 85.31 103 LEU A CA 1
ATOM 854 C C . LEU A 1 103 ? -2.713 4.381 20.369 1.00 85.31 103 LEU A C 1
ATOM 856 O O . LEU A 1 103 ? -1.676 5.0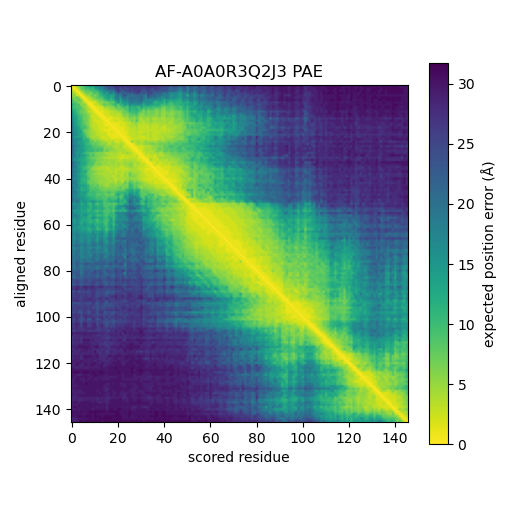26 20.522 1.00 85.31 103 LEU A O 1
ATOM 860 N N . GLY A 1 104 ? -2.884 3.179 20.931 1.00 81.94 104 GLY A N 1
ATOM 861 C CA . GLY A 1 104 ? -1.906 2.550 21.822 1.00 81.94 104 GLY A CA 1
ATOM 862 C C . GLY A 1 104 ? -1.788 3.235 23.186 1.00 81.94 104 GLY A C 1
ATOM 863 O O . GLY A 1 104 ? -0.810 3.015 23.900 1.00 81.94 104 GLY A O 1
ATOM 864 N 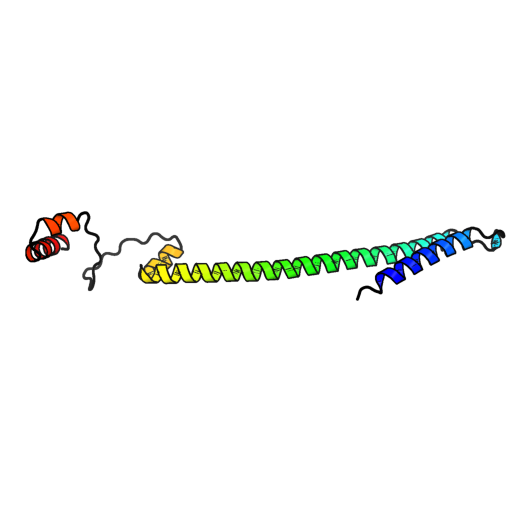N . GLN A 1 105 ? -2.753 4.082 23.552 1.00 84.94 105 GLN A N 1
ATOM 865 C CA . GLN A 1 105 ? -2.770 4.746 24.848 1.00 84.94 105 GLN A CA 1
ATOM 866 C C . GLN A 1 105 ? -3.321 3.796 25.911 1.00 84.94 105 GLN A C 1
ATOM 868 O O . GLN A 1 105 ? -4.309 3.092 25.692 1.00 84.94 105 GLN A O 1
ATOM 873 N N . SER A 1 106 ? -2.686 3.798 27.083 1.00 77.31 106 SER A N 1
ATOM 874 C CA . SER A 1 106 ? -3.236 3.118 28.253 1.00 77.31 106 SER A CA 1
ATOM 875 C C . SER A 1 106 ? -4.521 3.823 28.676 1.00 77.31 106 SER A C 1
ATOM 877 O O . SER A 1 106 ? -4.537 5.042 28.852 1.00 77.31 106 SER A O 1
ATOM 879 N N . VAL A 1 107 ? -5.602 3.062 28.824 1.00 78.69 107 VAL A N 1
ATOM 880 C CA . VAL A 1 107 ? -6.855 3.577 29.375 1.00 78.69 107 VAL A CA 1
ATOM 881 C C . VAL A 1 107 ? -6.759 3.461 30.888 1.00 78.69 107 VAL A C 1
ATOM 883 O O . VAL A 1 107 ? -6.847 2.365 31.439 1.00 78.69 107 VAL A O 1
ATOM 886 N N . GLU A 1 108 ? -6.525 4.594 31.547 1.00 76.75 108 GLU A N 1
ATOM 887 C CA . GLU A 1 108 ? -6.569 4.683 33.006 1.00 76.75 108 GLU A CA 1
ATOM 888 C C . GLU A 1 108 ? -7.992 4.343 33.490 1.00 76.75 108 GLU A C 1
ATOM 890 O O . GLU A 1 108 ? -8.965 4.827 32.902 1.00 76.75 108 GLU A O 1
ATOM 895 N N . PRO A 1 109 ? -8.147 3.512 34.535 1.00 73.81 109 PRO A N 1
ATOM 896 C CA . PRO A 1 109 ? -9.449 3.241 35.129 1.00 73.81 109 PRO A CA 1
ATOM 897 C C . PRO A 1 109 ? -10.070 4.533 35.670 1.00 73.81 109 PRO A C 1
ATOM 899 O O . PRO A 1 109 ? -9.511 5.170 36.562 1.00 73.81 109 PRO A O 1
ATOM 902 N N . GLU A 1 110 ? -11.236 4.908 35.153 1.00 72.12 110 GLU A N 1
ATOM 903 C CA . GLU A 1 110 ? -12.003 6.040 35.672 1.00 72.12 110 GLU A CA 1
ATOM 904 C C . GLU A 1 110 ? -12.941 5.566 36.790 1.00 72.12 110 GLU A C 1
ATOM 906 O O . GLU A 1 110 ? -13.680 4.588 36.646 1.00 72.12 110 GLU A O 1
ATOM 911 N N . THR A 1 111 ? -12.903 6.259 37.926 1.00 72.12 111 THR A N 1
ATOM 912 C CA . THR A 1 111 ? -13.820 6.047 39.050 1.00 72.12 111 THR A CA 1
ATOM 913 C C . THR A 1 111 ? -14.986 7.018 38.941 1.00 72.12 111 THR A C 1
ATOM 915 O O . THR A 1 111 ? -14.776 8.229 38.903 1.00 72.12 111 THR A O 1
ATOM 918 N N . PHE A 1 112 ? -16.208 6.491 38.931 1.00 76.62 112 PHE A N 1
ATOM 919 C CA . PHE A 1 112 ? -17.438 7.280 38.906 1.00 76.62 112 PHE A CA 1
ATOM 920 C C . PHE A 1 112 ? -18.181 7.134 40.236 1.00 76.62 112 PHE A C 1
ATOM 922 O O . PHE A 1 112 ? -18.337 6.018 40.726 1.00 76.62 112 PHE A O 1
ATOM 929 N N . ASP A 1 113 ? -18.703 8.240 40.774 1.00 79.25 113 ASP A N 1
ATOM 930 C CA . ASP A 1 113 ? -19.483 8.238 42.025 1.00 79.25 113 ASP A CA 1
ATOM 931 C C . ASP A 1 113 ? -20.805 7.460 41.900 1.00 79.25 113 ASP A C 1
ATOM 933 O O . ASP A 1 113 ? -21.347 6.959 42.885 1.00 79.25 113 ASP A O 1
ATOM 937 N N . SER A 1 114 ? -21.347 7.349 40.683 1.00 76.88 114 SER A N 1
ATOM 938 C CA . SER A 1 114 ? -22.498 6.496 40.387 1.00 76.88 114 SER A CA 1
ATOM 939 C C . SER A 1 114 ? -22.482 6.044 38.928 1.00 76.88 114 SER A C 1
ATOM 941 O O . SER A 1 114 ? -22.107 6.811 38.040 1.00 76.88 114 SER A O 1
ATOM 943 N N . VAL A 1 115 ? -22.911 4.806 38.675 1.00 73.69 115 VAL A N 1
ATOM 944 C CA . VAL A 1 115 ? -23.039 4.231 37.327 1.00 73.69 115 VAL A CA 1
ATOM 945 C C . VAL A 1 115 ? -24.441 3.663 37.125 1.00 73.69 115 VAL A C 1
ATOM 947 O O . VAL A 1 115 ? -25.033 3.100 38.043 1.00 73.69 115 VAL A O 1
ATOM 950 N N . THR A 1 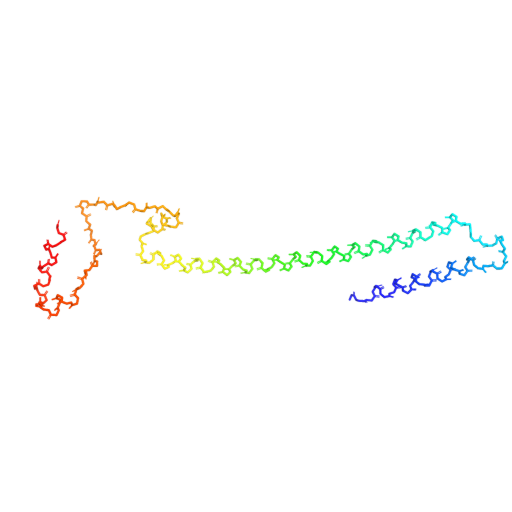116 ? -24.993 3.800 35.918 1.00 75.94 116 THR A N 1
ATOM 951 C CA . THR A 1 116 ? -26.328 3.263 35.585 1.00 75.94 116 THR A CA 1
ATOM 952 C C . THR A 1 116 ? -26.286 1.775 35.228 1.00 75.94 116 THR A C 1
ATOM 954 O O . THR A 1 116 ? -27.249 1.053 35.472 1.00 75.94 116 THR A O 1
ATOM 957 N N . VAL A 1 117 ? -25.178 1.305 34.646 1.00 73.69 117 VAL A N 1
ATOM 958 C CA . VAL A 1 117 ? -24.979 -0.085 34.212 1.00 73.69 117 VAL A CA 1
ATOM 959 C C . VAL A 1 117 ? -23.544 -0.493 34.543 1.00 73.69 117 VAL A C 1
ATOM 961 O O . VAL A 1 117 ? -22.614 0.238 34.215 1.00 73.69 117 VAL A O 1
ATOM 964 N N . SER A 1 118 ? -23.370 -1.654 35.181 1.00 70.94 118 SER A N 1
ATOM 965 C CA . SER A 1 118 ? -22.064 -2.220 35.538 1.00 70.94 118 SER A CA 1
ATOM 966 C C . SER A 1 118 ? -21.871 -3.581 34.868 1.00 70.94 118 SER A C 1
ATOM 968 O O . SER A 1 118 ? -22.764 -4.430 34.917 1.00 70.94 118 SER A O 1
ATOM 970 N N . PHE A 1 119 ? -20.706 -3.784 34.245 1.00 69.88 119 PHE A N 1
ATOM 971 C CA . PHE A 1 119 ? -20.282 -5.067 33.686 1.00 69.88 119 PHE A CA 1
ATOM 972 C C . PHE A 1 119 ? -19.181 -5.640 34.573 1.00 69.88 119 PHE A C 1
ATOM 974 O O . PHE A 1 119 ? -18.099 -5.068 34.686 1.00 69.88 119 PHE A O 1
ATOM 981 N N . SER A 1 120 ? -19.453 -6.768 35.221 1.00 71.38 120 SER A N 1
ATOM 982 C CA . SER A 1 120 ? -18.490 -7.444 36.091 1.00 71.38 120 SER A CA 1
ATOM 983 C C . SER A 1 120 ? -18.465 -8.925 35.754 1.00 71.38 120 SER A C 1
ATOM 985 O O . SER A 1 120 ? -19.510 -9.577 35.752 1.00 71.38 120 SER A O 1
ATOM 987 N N . ASP A 1 121 ? -17.276 -9.452 35.463 1.00 76.00 121 ASP A N 1
ATOM 988 C CA . ASP A 1 121 ? -17.082 -10.893 35.343 1.00 76.00 121 ASP A CA 1
ATOM 989 C C . ASP A 1 121 ? -16.850 -11.493 36.731 1.00 76.00 121 ASP A C 1
ATOM 991 O O . ASP A 1 121 ? -16.009 -11.026 37.504 1.00 76.00 121 ASP A O 1
ATOM 995 N N . VAL A 1 122 ? -17.612 -12.532 37.059 1.00 76.56 122 VAL A N 1
ATOM 996 C CA . VAL A 1 122 ? -17.501 -13.229 38.338 1.00 76.56 122 VAL A CA 1
ATOM 997 C C . VAL A 1 122 ? -16.818 -14.559 38.094 1.00 76.56 122 VAL A C 1
ATOM 999 O O . VAL A 1 122 ? -17.421 -15.531 37.623 1.00 76.56 122 VAL A O 1
ATOM 1002 N N . VAL A 1 123 ? -15.559 -14.632 38.514 1.00 73.88 123 VAL A N 1
ATOM 1003 C CA . VAL A 1 123 ? -14.797 -15.877 38.484 1.00 73.88 123 VAL A CA 1
ATOM 1004 C C . VAL A 1 123 ? -15.563 -16.954 39.255 1.00 73.88 123 VAL A C 1
ATOM 1006 O O . VAL A 1 123 ? -15.895 -16.802 40.428 1.00 73.88 123 VAL A O 1
ATOM 1009 N N . SER A 1 124 ? -15.825 -18.086 38.596 1.00 74.81 124 SER A N 1
ATOM 1010 C CA . SER A 1 124 ? -16.575 -19.219 39.160 1.00 74.81 124 SER A CA 1
ATOM 1011 C C . SER A 1 124 ? -18.068 -18.974 39.447 1.00 74.81 124 SER A C 1
ATOM 1013 O O . SER A 1 124 ? -18.644 -19.731 40.234 1.00 74.81 124 SER A O 1
ATOM 1015 N N . PHE A 1 125 ? -18.727 -18.025 38.766 1.00 78.38 125 PHE A N 1
ATOM 1016 C CA . PHE A 1 125 ? -20.187 -17.826 38.830 1.00 78.38 125 PHE A CA 1
ATOM 1017 C C . PHE A 1 125 ? -20.969 -19.148 38.779 1.00 78.38 125 PHE A C 1
ATOM 1019 O O . PHE A 1 125 ? -21.791 -19.432 39.650 1.00 78.38 125 PHE A O 1
ATOM 1026 N N . THR A 1 126 ? -20.629 -20.019 37.826 1.00 79.81 126 THR A N 1
ATOM 1027 C CA . THR A 1 126 ? -21.283 -21.321 37.624 1.00 79.81 126 THR A CA 1
ATOM 1028 C C . THR A 1 126 ? -21.218 -22.220 38.862 1.00 79.81 126 THR A C 1
ATOM 1030 O O . THR A 1 126 ? -22.178 -22.920 39.174 1.00 79.81 126 THR A O 1
ATOM 1033 N N . LYS A 1 127 ? -20.112 -22.188 39.618 1.00 78.81 127 LYS A N 1
ATOM 1034 C CA . LYS A 1 127 ? -19.946 -23.001 40.837 1.00 78.81 127 LYS A CA 1
ATOM 1035 C C . LYS A 1 127 ? -20.772 -22.463 42.004 1.00 78.81 127 LYS A C 1
ATOM 1037 O O . LYS A 1 127 ? -21.202 -23.244 42.848 1.00 78.81 127 LYS A O 1
ATOM 1042 N N . ILE A 1 128 ? -20.960 -21.146 42.065 1.00 75.19 128 ILE A N 1
ATOM 1043 C CA . ILE A 1 128 ? -21.739 -20.471 43.110 1.00 75.19 128 ILE A CA 1
ATOM 1044 C C . ILE A 1 128 ? -23.234 -20.648 42.831 1.00 75.19 128 ILE A C 1
ATOM 1046 O O . ILE A 1 128 ? -23.974 -21.047 43.727 1.00 75.19 128 ILE A O 1
ATOM 1050 N N . ALA A 1 129 ? -23.661 -20.459 41.580 1.00 78.44 129 ALA A N 1
ATOM 1051 C CA . ALA A 1 129 ? -25.040 -20.674 41.149 1.00 78.44 129 ALA A CA 1
ATOM 1052 C C . ALA A 1 129 ? -25.501 -22.128 41.352 1.00 78.44 129 ALA A C 1
ATOM 1054 O O . ALA A 1 129 ? -26.645 -22.365 41.719 1.00 78.44 129 ALA A O 1
ATOM 1055 N N . ALA A 1 130 ? -24.600 -23.104 41.194 1.00 80.19 130 ALA A N 1
ATOM 1056 C CA . ALA A 1 130 ? -24.899 -24.513 41.453 1.00 80.19 130 ALA A CA 1
ATOM 1057 C C . ALA A 1 130 ? -25.092 -24.857 42.945 1.00 80.19 130 ALA A C 1
ATOM 1059 O O . ALA A 1 130 ? -25.648 -25.906 43.261 1.00 80.19 130 ALA A O 1
ATOM 1060 N N . LYS A 1 131 ? -24.614 -24.014 43.871 1.00 80.12 131 LYS A N 1
ATOM 1061 C CA . LYS A 1 131 ? -24.638 -24.270 45.325 1.00 80.12 131 LYS A CA 1
ATOM 1062 C C . LYS A 1 131 ? -25.603 -23.369 46.094 1.00 80.12 131 LYS A C 1
ATOM 1064 O O . LYS A 1 131 ? -25.704 -23.502 47.312 1.00 80.12 131 LYS A O 1
ATOM 1069 N N . CYS A 1 132 ? -26.255 -22.417 45.434 1.00 76.38 132 CYS A N 1
ATOM 1070 C CA . CYS A 1 132 ? -27.059 -21.386 46.083 1.00 76.38 132 CYS A CA 1
ATOM 1071 C C . CYS A 1 132 ? -28.396 -21.209 45.365 1.00 76.38 132 CYS A C 1
ATOM 1073 O O . CYS A 1 132 ? -28.470 -21.275 44.140 1.00 76.38 132 CYS A O 1
ATOM 1075 N N . ASN A 1 133 ? -29.450 -20.919 46.127 1.00 81.31 133 ASN A N 1
ATOM 1076 C CA . ASN A 1 133 ? -30.745 -20.590 45.539 1.00 81.31 133 ASN A CA 1
ATOM 1077 C C . ASN A 1 133 ? -30.667 -19.225 44.824 1.00 81.31 133 ASN A C 1
ATOM 1079 O O . ASN A 1 133 ? -29.921 -18.352 45.282 1.00 81.31 133 ASN A O 1
ATOM 1083 N N . PRO A 1 134 ? -31.469 -18.979 43.767 1.00 78.44 134 PRO A N 1
ATOM 1084 C CA . PRO A 1 134 ? -31.394 -17.751 42.964 1.00 78.44 134 PRO A CA 1
ATOM 1085 C C . PRO A 1 134 ? -31.421 -16.454 43.791 1.00 78.44 134 PRO A C 1
ATOM 1087 O O . PRO A 1 134 ? -30.677 -15.516 43.518 1.00 78.44 134 PRO A O 1
ATOM 1090 N N . LEU A 1 135 ? -32.214 -16.427 44.868 1.00 79.81 135 LEU A N 1
ATOM 1091 C CA . LEU A 1 135 ? -32.312 -15.278 45.773 1.00 79.81 135 LEU A CA 1
ATOM 1092 C C . LEU A 1 135 ? -31.019 -15.025 46.575 1.00 79.81 135 LEU A C 1
ATOM 1094 O O . LEU A 1 135 ? -30.622 -13.880 46.781 1.00 79.81 135 LEU A O 1
ATOM 1098 N N . GLN A 1 136 ? -30.347 -16.092 47.017 1.00 78.94 136 GLN A N 1
ATOM 1099 C CA . GLN A 1 136 ? -29.093 -16.006 47.778 1.00 78.94 136 GLN A CA 1
ATOM 1100 C C . GLN A 1 136 ? -27.939 -15.522 46.902 1.00 78.94 136 GLN A C 1
ATOM 1102 O O . GLN A 1 136 ? -27.055 -14.814 47.377 1.00 78.94 136 GLN A O 1
ATOM 1107 N N . VAL A 1 137 ? -27.961 -15.899 45.626 1.00 78.12 137 VAL A N 1
ATOM 1108 C CA . VAL A 1 137 ? -26.995 -15.456 44.624 1.00 78.12 137 VAL A CA 1
ATOM 1109 C C . VAL A 1 137 ? -27.110 -13.941 44.417 1.00 78.12 137 VAL A C 1
ATOM 1111 O O . VAL A 1 137 ? -26.111 -13.241 44.562 1.00 78.12 137 VAL A O 1
ATOM 1114 N N . CYS A 1 138 ? -28.324 -13.409 44.220 1.00 76.06 138 CYS A N 1
ATOM 1115 C CA . CYS A 1 138 ? -28.546 -11.959 44.134 1.00 76.06 138 CYS A CA 1
ATOM 1116 C C . CYS A 1 138 ? -28.088 -11.210 45.392 1.00 76.06 138 CYS A C 1
ATOM 1118 O O . CYS A 1 138 ? -27.426 -10.181 45.284 1.00 76.06 138 CYS A O 1
ATOM 1120 N N . HIS A 1 139 ? -28.401 -11.729 46.582 1.00 76.38 139 HIS A N 1
ATOM 1121 C CA . HIS A 1 139 ? -28.004 -11.083 47.835 1.00 76.38 139 HIS A CA 1
ATOM 1122 C C . HIS A 1 139 ? -26.478 -11.025 48.004 1.00 76.38 139 HIS A C 1
ATOM 1124 O O . HIS A 1 139 ? -25.937 -10.000 48.411 1.00 76.38 139 HIS A O 1
ATOM 1130 N N . ARG A 1 140 ? -25.770 -12.104 47.641 1.00 73.88 140 ARG A N 1
ATOM 1131 C CA . ARG A 1 140 ? -24.301 -12.144 47.687 1.00 73.88 140 ARG A CA 1
ATOM 1132 C C . ARG A 1 140 ? -23.668 -11.153 46.716 1.00 73.88 140 ARG A C 1
ATOM 1134 O O . ARG A 1 140 ? -22.683 -10.523 47.075 1.00 73.88 140 ARG A O 1
ATOM 1141 N N . PHE A 1 141 ? -24.244 -10.979 45.529 1.00 73.81 141 PHE A N 1
ATOM 1142 C CA . PHE A 1 141 ? -23.737 -10.000 44.568 1.00 73.81 141 PHE A CA 1
ATOM 1143 C C . PHE A 1 141 ? -24.034 -8.557 44.964 1.00 73.81 141 PHE A C 1
ATOM 1145 O O . PHE A 1 141 ? -23.198 -7.695 44.725 1.00 73.81 141 PHE A O 1
ATOM 1152 N N . HIS A 1 142 ? -25.155 -8.288 45.633 1.00 67.69 142 HIS A N 1
ATOM 1153 C CA . HIS A 1 142 ? -25.474 -6.933 46.086 1.00 67.69 142 HIS A CA 1
ATOM 1154 C C . HIS A 1 142 ? -24.452 -6.386 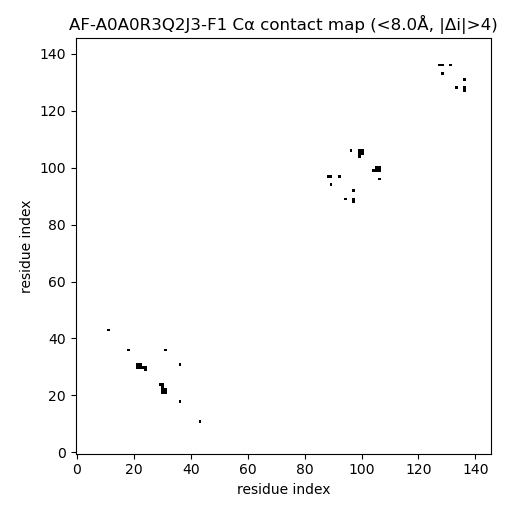47.100 1.00 67.69 142 HIS A C 1
ATOM 1156 O O . HIS A 1 142 ? -24.160 -5.199 47.091 1.00 67.69 142 HIS A O 1
ATOM 1162 N N . HIS A 1 143 ? -23.868 -7.253 47.933 1.00 64.00 143 HIS A N 1
ATOM 1163 C CA . HIS A 1 143 ? -22.869 -6.864 48.936 1.00 64.00 143 HIS A CA 1
ATOM 1164 C C . HIS A 1 143 ? -21.432 -6.775 48.378 1.00 64.00 143 HIS A C 1
ATOM 1166 O O . HIS A 1 143 ? -20.559 -6.204 49.020 1.00 64.00 143 HIS A O 1
ATOM 1172 N N . SER A 1 144 ? -21.144 -7.364 47.213 1.00 58.28 144 SER A N 1
ATOM 1173 C CA . SER A 1 144 ? -19.795 -7.336 46.614 1.00 58.28 144 SER A CA 1
ATOM 1174 C C . SER A 1 144 ? -19.573 -6.190 45.623 1.00 58.28 144 SER A C 1
ATOM 1176 O O . SER A 1 144 ? -18.455 -6.036 45.146 1.00 58.28 144 SER A O 1
ATOM 1178 N N . VAL A 1 145 ? -20.622 -5.436 45.281 1.00 54.78 145 VAL A N 1
ATOM 1179 C CA . VAL A 1 145 ? -20.589 -4.359 44.269 1.00 54.78 145 VAL A CA 1
ATOM 1180 C C . VAL A 1 145 ? -20.759 -2.962 44.909 1.00 54.78 145 VAL A C 1
ATOM 1182 O O . VAL A 1 145 ? -20.790 -1.965 44.195 1.00 54.78 145 VAL A O 1
ATOM 1185 N N . GLN A 1 146 ? -20.840 -2.879 46.244 1.00 44.44 146 GLN A N 1
ATOM 1186 C CA . GLN A 1 146 ? -20.624 -1.647 47.023 1.00 44.44 146 GLN A CA 1
ATOM 1187 C C . GLN A 1 146 ? -19.168 -1.566 47.474 1.00 44.44 146 GLN A C 1
ATOM 1189 O O . GLN A 1 146 ? -18.644 -0.433 47.501 1.00 44.44 146 GLN A O 1
#

Solvent-accessible surface area (backbone atoms only — not comparable to full-atom values): 8837 Å² total; per-residue (Å²): 140,80,69,66,69,65,53,52,55,55,51,50,54,54,48,52,54,48,53,53,50,46,66,61,47,91,51,76,87,75,34,71,53,72,68,56,53,52,49,56,53,47,56,54,51,52,56,53,50,52,57,50,52,52,49,52,49,55,48,50,52,50,52,51,53,53,50,51,53,51,50,52,53,53,50,51,54,50,52,54,51,51,53,53,51,50,56,52,45,54,72,77,34,61,62,72,59,40,51,39,48,76,71,70,42,84,80,75,88,82,88,69,100,73,77,95,75,85,90,78,88,62,88,63,48,72,65,50,59,75,73,41,56,75,69,58,51,53,54,57,51,61,70,73,77,113

pLDDT: mean 78.88, std 11.94, range [35.41, 95.62]

Mean predicted aligned error: 17.12 Å

Sequence (146 aa):
MKRSYHSHDVFAVVYELRLIRDCWVERPSERPTIGAVKSLMKDMNTARSNNLIDYVFNMLERYASTLEEELVERTKELMQEEKKSDVLLYRMLPKEVAEKLKLGQSVEPETFDSVTVSFSDVVSFTKIAAKCNPLQVCHRFHHSVQ

Foldseek 3Di:
DPPPPVVVVVVLVVVVVVLVVLCPDPDPVSRDDPVVSVVSVVVSVVVVVVVVVVVVVVVVVVVVVVVVVVVVVVVVVVVVVVVVVLVVLVVVDPPVVSVCVVVVHDDDDDDDPDDPDDDDDDVPLVVVPVVDDPVVSVVVVVVVVD

Organism: Angiostrongylus costaricensis (NCBI:txid334426)

Secondary structure (DSSP, 8-state):
--SHHHHHHHHHHHHHHHHHHHTT-SSGGGSPPHHHHHHHHHHHHHHHHHHHHHHHHHHHHHHHHHHHHHHHHHHHHHHHHHHHHHHHHHHHS-HHHHHHHHTT---PPPP-S--S------TTHHHHHTTS-HHHHHHHHHHH--

InterPro domains:
  IPR001054 Adenylyl cyclase class-3/4/guanylyl cyclase [PF00211] (108-139)
  IPR001054 Adenylyl cyclase class-3/4/guanylyl cyclase [PS50125] (116-146)
  IPR011645 Haem NO binding associated [PF07701] (64-101)
  IPR029787 Nucleotide cyclase [G3DSA:3.30.70.1230] (103-144)
  IPR029787 Nucleotide cyclase [SSF55073] (102-139)
  IPR050401 Cyclic nucleotide synthase [PTHR11920] (17-137)

Radius of gyration: 41.26 Å; Cα contacts (8 Å, |Δi|>4): 24; chains: 1; bounding box: 70×35×108 Å